Protein AF-A0AAD6YXK1-F1 (afdb_monomer)

Structure (mmCIF, N/CA/C/O backbone):
data_AF-A0AAD6YXK1-F1
#
_entry.id   AF-A0AAD6YXK1-F1
#
loop_
_atom_site.group_PDB
_atom_site.id
_atom_site.type_symbol
_atom_site.label_atom_id
_atom_site.label_alt_id
_atom_site.label_comp_id
_atom_site.label_asym_id
_atom_site.label_entity_id
_atom_site.label_seq_id
_atom_site.pdbx_PDB_ins_code
_atom_site.Cartn_x
_atom_site.Cartn_y
_atom_site.Cartn_z
_atom_site.occupancy
_atom_site.B_iso_or_equiv
_atom_site.auth_seq_id
_atom_site.auth_comp_id
_atom_site.auth_asym_id
_atom_site.auth_atom_id
_atom_site.pdbx_PDB_model_num
ATOM 1 N N . GLU A 1 1 ? 14.550 11.229 -17.290 1.00 54.53 1 GLU A N 1
ATOM 2 C CA . GLU A 1 1 ? 14.231 10.182 -16.302 1.00 54.53 1 GLU A CA 1
ATOM 3 C C . GLU A 1 1 ? 14.358 10.729 -14.892 1.00 54.53 1 GLU A C 1
ATOM 5 O O . GLU A 1 1 ? 15.396 11.296 -14.564 1.00 54.53 1 GLU A O 1
ATOM 10 N N . SER A 1 2 ? 13.291 10.641 -14.096 1.00 66.12 2 SER A N 1
ATOM 11 C CA . SER A 1 2 ? 13.375 10.930 -12.662 1.00 66.12 2 SER A CA 1
ATOM 12 C C . SER A 1 2 ? 14.183 9.820 -11.985 1.00 66.12 2 SER A C 1
ATOM 14 O O . SER A 1 2 ? 13.858 8.646 -12.136 1.00 66.12 2 SER A O 1
ATOM 16 N N . GLU A 1 3 ? 15.223 10.174 -11.231 1.00 79.69 3 GLU A N 1
ATOM 17 C CA . GLU A 1 3 ? 16.009 9.217 -10.431 1.00 79.69 3 GLU A CA 1
ATOM 18 C C . GLU A 1 3 ? 15.249 8.719 -9.189 1.00 79.69 3 GLU A C 1
ATOM 20 O O . GLU A 1 3 ? 15.750 7.876 -8.449 1.00 79.69 3 GLU A O 1
ATOM 25 N N . GLU A 1 4 ? 14.048 9.240 -8.947 1.00 88.25 4 GLU A N 1
ATOM 26 C CA . GLU A 1 4 ? 13.240 8.946 -7.767 1.00 88.25 4 GLU A CA 1
ATOM 27 C C . GLU A 1 4 ? 12.383 7.690 -7.926 1.00 88.25 4 GLU A C 1
ATOM 29 O O . GLU A 1 4 ? 12.049 7.054 -6.930 1.00 88.25 4 GLU A O 1
ATOM 34 N N . TYR A 1 5 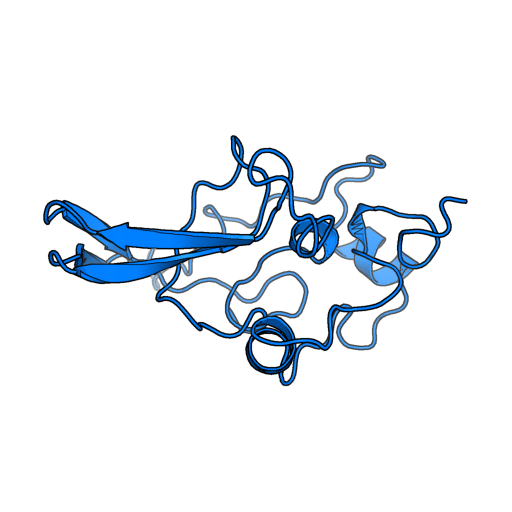? 12.058 7.296 -9.161 1.00 93.12 5 TYR A N 1
ATOM 35 C CA . TYR A 1 5 ? 11.113 6.214 -9.445 1.00 93.12 5 TYR A CA 1
ATOM 36 C C . TYR A 1 5 ? 11.770 5.050 -10.177 1.00 93.12 5 TYR A C 1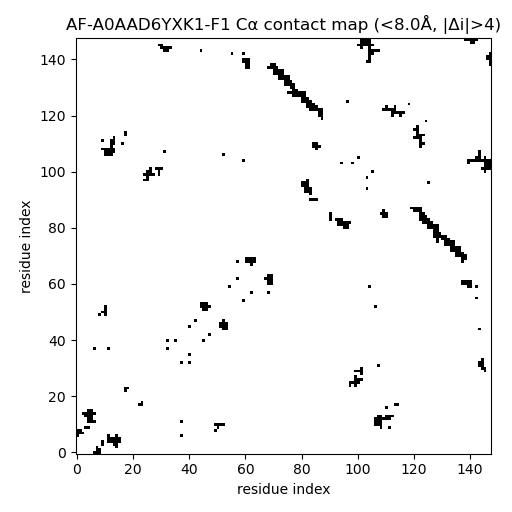
ATOM 38 O O . TYR A 1 5 ? 12.743 5.211 -10.921 1.00 93.12 5 TYR A O 1
ATOM 46 N N . LEU A 1 6 ? 11.220 3.850 -9.990 1.00 93.94 6 LEU A N 1
ATOM 47 C CA . LEU A 1 6 ? 11.690 2.677 -10.719 1.00 93.94 6 LEU A CA 1
ATOM 48 C C . LEU A 1 6 ? 11.514 2.900 -12.224 1.00 93.94 6 LEU A C 1
ATOM 50 O O . LEU A 1 6 ? 10.421 3.186 -12.698 1.00 93.94 6 LEU A O 1
ATOM 54 N N . CYS A 1 7 ? 12.612 2.773 -12.972 1.00 92.88 7 CYS A N 1
ATOM 55 C CA . CYS A 1 7 ? 12.651 3.029 -14.415 1.00 92.88 7 CYS A CA 1
ATOM 56 C C . CYS A 1 7 ? 12.161 4.431 -14.830 1.00 92.88 7 CYS A C 1
ATOM 58 O O . CYS A 1 7 ? 11.742 4.598 -15.970 1.00 92.88 7 CYS A O 1
ATOM 60 N N . GLY A 1 8 ? 12.215 5.422 -13.931 1.00 91.56 8 GLY A N 1
ATOM 61 C CA . GLY A 1 8 ? 11.810 6.798 -14.226 1.00 91.56 8 GLY A CA 1
ATOM 62 C C . GLY A 1 8 ? 10.299 7.042 -14.283 1.00 91.56 8 GLY A C 1
ATOM 63 O O . GLY A 1 8 ? 9.900 8.176 -14.545 1.00 91.56 8 GLY A O 1
ATOM 64 N N . ASP A 1 9 ? 9.468 6.031 -14.003 1.00 91.56 9 ASP A N 1
ATOM 65 C CA . ASP A 1 9 ? 8.004 6.100 -14.089 1.00 91.56 9 ASP A CA 1
ATOM 66 C C . ASP A 1 9 ? 7.373 6.004 -12.691 1.00 91.56 9 ASP A C 1
ATOM 68 O O . ASP A 1 9 ? 7.491 4.986 -12.006 1.00 91.56 9 ASP A O 1
ATOM 72 N N . SER A 1 10 ? 6.682 7.063 -12.260 1.00 91.06 10 SER A N 1
ATOM 73 C CA . SER A 1 10 ? 6.106 7.169 -10.912 1.00 91.06 10 SER A CA 1
ATOM 74 C C . SER A 1 10 ? 5.030 6.126 -10.617 1.00 91.06 10 SER A C 1
ATOM 76 O O . SER A 1 10 ? 4.799 5.795 -9.452 1.00 91.06 10 SER A O 1
ATOM 78 N N . ARG A 1 11 ? 4.409 5.543 -11.647 1.00 91.56 11 ARG A N 1
ATOM 79 C CA . ARG A 1 11 ? 3.449 4.444 -11.489 1.00 91.56 11 ARG A CA 1
ATOM 80 C C . ARG A 1 11 ? 4.111 3.207 -10.887 1.00 91.56 11 ARG A C 1
ATOM 82 O O . ARG A 1 11 ? 3.491 2.462 -10.133 1.00 91.56 11 ARG A O 1
ATOM 89 N N . LEU A 1 12 ? 5.395 3.003 -11.172 1.00 93.75 12 LEU A N 1
ATOM 90 C CA . LEU A 1 12 ? 6.172 1.861 -10.697 1.00 93.75 12 LEU A CA 1
ATOM 91 C C . LEU A 1 12 ? 6.704 2.033 -9.267 1.00 93.75 12 LEU A C 1
ATOM 93 O O . LEU A 1 12 ? 7.404 1.146 -8.768 1.00 93.75 12 LEU A O 1
ATOM 97 N N . GLY A 1 13 ? 6.354 3.123 -8.584 1.00 93.19 13 GLY A N 1
ATOM 98 C CA . GLY A 1 13 ? 6.761 3.371 -7.207 1.00 93.19 13 GLY A CA 1
ATOM 99 C C . GLY A 1 13 ? 8.188 3.926 -7.079 1.00 93.19 13 GLY A C 1
ATOM 100 O O . GLY A 1 13 ? 8.902 4.072 -8.080 1.00 93.19 13 GLY A O 1
ATOM 101 N N . PRO A 1 14 ? 8.656 4.171 -5.843 1.00 94.00 14 PRO A N 1
ATOM 102 C CA . PRO A 1 14 ? 9.970 4.752 -5.587 1.00 94.00 14 PRO A CA 1
ATOM 103 C C . PRO A 1 14 ? 11.085 3.815 -6.054 1.00 94.00 14 PRO A C 1
ATOM 105 O O . PRO A 1 14 ? 10.953 2.590 -5.995 1.00 94.00 14 PRO A O 1
ATOM 108 N N . LYS A 1 15 ? 12.205 4.364 -6.521 1.00 93.69 15 LYS A N 1
ATOM 109 C CA . LYS A 1 15 ? 13.356 3.609 -7.034 1.00 93.69 15 LYS A CA 1
ATOM 110 C C . LYS A 1 15 ? 13.834 2.583 -6.010 1.00 93.69 15 LYS A C 1
ATOM 112 O O . LYS A 1 15 ? 13.946 1.404 -6.335 1.00 93.69 15 LYS A O 1
ATOM 117 N N . GLU A 1 16 ? 13.985 3.018 -4.766 1.00 92.50 16 GLU A N 1
ATOM 118 C CA . GLU A 1 16 ? 14.289 2.166 -3.619 1.00 92.50 16 GLU A CA 1
ATOM 119 C C . GLU A 1 16 ? 13.043 2.001 -2.746 1.00 92.50 16 GLU A C 1
ATOM 121 O O . GLU A 1 16 ? 12.337 2.970 -2.468 1.00 92.50 16 GLU A O 1
ATOM 126 N N . LEU A 1 17 ? 12.759 0.773 -2.302 1.00 92.88 17 LEU A N 1
ATOM 127 C CA . LEU A 1 17 ? 11.688 0.556 -1.327 1.00 92.88 17 LEU A CA 1
ATOM 128 C C . LEU A 1 17 ? 12.139 1.014 0.066 1.00 92.88 17 LEU A C 1
ATOM 130 O O . LEU A 1 17 ? 13.291 0.778 0.437 1.00 92.88 17 LEU A O 1
ATOM 134 N N . PRO A 1 18 ? 11.245 1.603 0.876 1.00 91.12 18 PRO A N 1
ATOM 135 C CA . PRO A 1 18 ? 11.575 1.967 2.246 1.00 91.12 18 PRO A CA 1
ATOM 136 C C . PRO A 1 18 ? 11.851 0.718 3.097 1.00 91.12 18 PRO A C 1
ATOM 138 O O . PRO A 1 18 ? 11.030 -0.192 3.192 1.00 91.12 18 PRO A O 1
ATOM 141 N N . THR A 1 19 ? 13.021 0.686 3.737 1.00 91.88 19 THR A N 1
ATOM 142 C CA . THR A 1 19 ? 13.503 -0.450 4.547 1.00 91.88 19 THR A CA 1
ATOM 143 C C . THR A 1 19 ? 13.554 -0.157 6.044 1.00 91.88 19 THR A C 1
ATOM 145 O O . THR A 1 19 ? 13.884 -1.040 6.834 1.00 91.88 19 THR A O 1
ATOM 148 N N . SER A 1 20 ? 13.227 1.066 6.464 1.00 90.44 20 SER A N 1
ATOM 149 C CA . SER A 1 20 ? 13.086 1.426 7.874 1.00 90.44 20 SER A CA 1
ATOM 150 C C . SER A 1 20 ? 11.716 0.998 8.422 1.00 90.44 20 SER A C 1
ATOM 152 O O . SER A 1 20 ? 10.755 0.847 7.662 1.00 90.44 20 SER A O 1
ATOM 154 N N . PRO A 1 21 ? 11.573 0.784 9.741 1.00 89.12 21 PRO A N 1
ATOM 155 C CA . PRO A 1 21 ? 10.260 0.622 10.357 1.00 89.12 21 PRO A CA 1
ATOM 156 C C . PRO A 1 21 ? 9.355 1.849 10.108 1.00 89.12 21 PRO A C 1
ATOM 158 O O . PRO A 1 21 ? 9.855 2.971 10.157 1.00 89.12 21 PRO A O 1
ATOM 161 N N . PRO A 1 22 ? 8.037 1.666 9.888 1.00 91.94 22 PRO A N 1
ATOM 162 C CA . PRO A 1 22 ? 7.310 0.391 9.875 1.00 91.94 22 PRO A CA 1
ATOM 163 C C . PRO A 1 22 ? 7.371 -0.354 8.528 1.00 91.94 22 PRO A C 1
ATOM 165 O O . PRO A 1 22 ? 6.932 -1.502 8.443 1.00 91.94 22 PRO A O 1
ATOM 168 N N . PHE A 1 23 ? 7.917 0.266 7.481 1.00 93.94 23 PHE A N 1
ATOM 169 C CA . PHE A 1 23 ? 7.880 -0.246 6.111 1.00 93.94 23 PHE A CA 1
ATOM 170 C C . PHE A 1 23 ? 8.630 -1.560 5.913 1.00 93.94 23 PHE A C 1
ATOM 172 O O . PHE A 1 23 ? 8.154 -2.408 5.166 1.00 93.94 23 PHE A O 1
ATOM 179 N N . ALA A 1 24 ? 9.717 -1.787 6.654 1.00 92.06 24 ALA A N 1
ATOM 180 C CA . ALA A 1 24 ? 10.417 -3.075 6.676 1.00 92.06 24 ALA A CA 1
ATOM 181 C C . ALA A 1 24 ? 9.464 -4.263 6.912 1.00 92.06 24 ALA A C 1
ATOM 183 O O . ALA A 1 24 ? 9.590 -5.316 6.290 1.00 92.06 24 ALA A O 1
ATOM 184 N N . THR A 1 25 ? 8.493 -4.075 7.809 1.00 94.31 25 THR A N 1
ATOM 185 C CA . THR A 1 25 ? 7.489 -5.085 8.149 1.00 94.31 25 THR A CA 1
ATOM 186 C C . THR A 1 25 ? 6.332 -5.063 7.156 1.00 94.31 25 THR A C 1
ATOM 188 O O . THR A 1 25 ? 5.912 -6.117 6.686 1.00 94.31 25 THR A O 1
ATOM 191 N N . LEU A 1 26 ? 5.829 -3.874 6.806 1.00 95.25 26 LEU A N 1
ATOM 192 C CA . LEU A 1 26 ? 4.689 -3.723 5.891 1.00 95.25 26 LEU A CA 1
ATOM 193 C C . LEU A 1 26 ? 4.989 -4.248 4.482 1.00 95.25 26 LEU A C 1
ATOM 195 O O . LEU A 1 26 ? 4.087 -4.747 3.815 1.00 95.25 26 LEU A O 1
ATOM 199 N N . LEU A 1 27 ? 6.241 -4.156 4.035 1.00 95.19 27 LEU A N 1
ATOM 200 C CA . LEU A 1 27 ? 6.704 -4.619 2.726 1.00 95.19 27 LEU A CA 1
ATOM 201 C C . LEU A 1 27 ? 7.315 -6.025 2.770 1.00 95.19 27 LEU A C 1
ATOM 203 O O . LEU A 1 27 ? 7.884 -6.481 1.779 1.00 95.19 27 LEU A O 1
ATOM 207 N N . SER A 1 28 ? 7.200 -6.734 3.895 1.00 91.06 28 SER A N 1
ATOM 208 C CA . SER A 1 28 ? 7.695 -8.105 3.996 1.00 91.06 28 SER A CA 1
ATOM 209 C C . SER A 1 28 ? 6.984 -9.005 2.980 1.00 91.06 28 SER A C 1
ATOM 211 O O . SER A 1 28 ? 5.756 -9.090 2.961 1.00 91.06 28 SER A O 1
ATOM 213 N N . GLY A 1 29 ? 7.762 -9.645 2.103 1.00 87.19 29 GLY A N 1
ATOM 214 C CA . GLY A 1 29 ? 7.240 -10.491 1.024 1.00 87.19 29 GLY A CA 1
ATOM 215 C C . GLY A 1 29 ? 6.563 -9.733 -0.125 1.00 87.19 29 GLY A C 1
ATOM 216 O O . GLY A 1 29 ? 5.932 -10.366 -0.966 1.00 87.19 29 GLY A O 1
ATOM 217 N N . TYR A 1 30 ? 6.665 -8.399 -0.184 1.00 93.75 30 TYR A N 1
ATOM 218 C CA . TYR A 1 30 ? 6.101 -7.623 -1.287 1.00 93.75 30 TYR A CA 1
ATOM 219 C C . TYR A 1 30 ? 6.944 -7.755 -2.562 1.00 93.75 30 TYR A C 1
ATOM 221 O O . TYR A 1 30 ? 8.067 -7.258 -2.652 1.00 93.75 30 TYR A O 1
ATOM 229 N N . GLU A 1 31 ? 6.363 -8.382 -3.582 1.00 93.00 31 GLU A N 1
ATOM 230 C CA . GLU A 1 31 ? 6.944 -8.494 -4.918 1.00 93.00 31 GLU A CA 1
ATOM 231 C C . GLU A 1 31 ? 6.345 -7.445 -5.859 1.00 93.00 31 GLU A C 1
ATOM 233 O O . GLU A 1 31 ? 5.384 -7.709 -6.576 1.00 93.00 31 GLU A O 1
ATOM 238 N N . ARG A 1 32 ? 6.948 -6.253 -5.884 1.00 93.25 32 ARG A N 1
ATOM 239 C CA . ARG A 1 32 ? 6.447 -5.066 -6.601 1.00 93.25 32 ARG A CA 1
ATOM 240 C C . ARG A 1 32 ? 5.864 -5.318 -7.997 1.00 93.25 32 ARG A C 1
ATOM 242 O O . ARG A 1 32 ? 4.814 -4.779 -8.319 1.00 93.25 32 ARG A O 1
ATOM 249 N N . LEU A 1 33 ? 6.571 -6.080 -8.833 1.00 94.12 33 LEU A N 1
ATOM 250 C CA . LEU A 1 33 ? 6.160 -6.377 -10.214 1.00 94.12 33 LEU A CA 1
ATOM 251 C C . LEU A 1 33 ? 5.840 -7.859 -10.435 1.00 94.12 33 LEU A C 1
ATOM 253 O O . LEU A 1 33 ? 5.570 -8.265 -11.563 1.00 94.12 33 LEU A O 1
ATOM 257 N N . GLY A 1 34 ? 5.930 -8.684 -9.390 1.00 89.94 34 GLY A N 1
ATOM 258 C CA . GLY A 1 34 ? 5.678 -10.119 -9.495 1.00 89.94 34 GLY A CA 1
ATOM 259 C C . GLY A 1 34 ? 6.496 -10.875 -10.523 1.00 89.94 34 GLY A C 1
ATOM 260 O O . GLY A 1 34 ? 5.973 -11.737 -11.225 1.00 89.94 34 GLY A O 1
ATOM 261 N N . GLY A 1 35 ? 7.760 -10.487 -10.683 1.00 90.00 35 GLY A N 1
ATOM 262 C CA . GLY A 1 35 ? 8.655 -11.065 -11.682 1.00 90.00 35 GLY A CA 1
ATOM 263 C C . GLY A 1 35 ? 8.427 -10.586 -13.121 1.00 90.00 35 GLY A C 1
ATOM 264 O O . GLY A 1 35 ? 9.177 -11.004 -13.997 1.00 90.00 35 GLY A O 1
ATOM 265 N N . MET A 1 36 ? 7.451 -9.709 -13.384 1.00 93.75 36 MET A N 1
ATOM 266 C CA . MET A 1 36 ? 7.263 -9.096 -14.707 1.00 93.75 36 MET A CA 1
ATOM 267 C C . MET A 1 36 ? 8.303 -8.007 -14.969 1.00 93.75 36 MET A C 1
ATOM 269 O O . MET A 1 36 ? 8.761 -7.323 -14.046 1.00 93.75 36 MET A O 1
ATOM 273 N N . CYS A 1 37 ? 8.625 -7.776 -16.243 1.00 94.06 37 CYS A N 1
ATOM 274 C CA . CYS A 1 37 ? 9.350 -6.568 -16.618 1.00 94.06 37 CYS A CA 1
ATOM 275 C C . CYS A 1 37 ? 8.462 -5.318 -16.420 1.00 94.06 37 CYS A C 1
ATOM 277 O O . CYS A 1 37 ? 7.244 -5.392 -16.603 1.00 94.06 37 CYS A O 1
ATOM 279 N N . PRO A 1 38 ? 9.043 -4.139 -16.123 1.00 94.19 38 PRO A N 1
ATOM 280 C CA . PRO A 1 38 ? 8.300 -2.885 -15.954 1.00 94.19 38 PRO A CA 1
ATOM 281 C C . PRO A 1 38 ? 7.302 -2.574 -17.079 1.00 94.19 38 PRO A C 1
ATOM 283 O O . PRO A 1 38 ? 6.149 -2.234 -16.826 1.00 94.19 38 PRO A O 1
ATOM 286 N N . SER A 1 39 ? 7.718 -2.754 -18.334 1.00 92.25 39 SER A N 1
ATOM 287 C CA . SER A 1 39 ? 6.868 -2.519 -19.505 1.00 92.25 39 SER A CA 1
ATOM 288 C C . SER A 1 39 ? 5.703 -3.507 -19.608 1.00 92.25 39 SER A C 1
ATOM 290 O O . SER A 1 39 ? 4.616 -3.125 -20.031 1.00 92.25 39 SER A O 1
ATOM 292 N N . GLU A 1 40 ? 5.895 -4.764 -19.202 1.00 93.25 40 GLU A N 1
ATOM 293 C CA . GLU A 1 40 ? 4.833 -5.775 -19.170 1.00 93.25 40 GLU A CA 1
ATOM 294 C C . GLU A 1 40 ? 3.819 -5.472 -18.070 1.00 93.25 40 GLU A C 1
ATOM 296 O O . GLU A 1 40 ? 2.614 -5.572 -18.302 1.00 93.25 40 GLU A O 1
ATOM 301 N N . PHE A 1 41 ? 4.300 -5.043 -16.901 1.00 93.69 41 PHE A N 1
ATOM 302 C CA . PHE A 1 41 ? 3.450 -4.615 -15.796 1.00 93.69 41 PHE A CA 1
ATOM 303 C C . PHE A 1 41 ? 2.564 -3.433 -16.208 1.00 93.69 41 PHE A C 1
ATOM 305 O O . PHE A 1 41 ? 1.346 -3.492 -16.051 1.00 93.69 41 PHE A O 1
ATOM 312 N N . LEU A 1 42 ? 3.153 -2.391 -16.806 1.00 91.94 42 LEU A N 1
ATOM 313 C CA . LEU A 1 42 ? 2.415 -1.217 -17.281 1.00 91.94 42 LEU A CA 1
ATOM 314 C C . LEU A 1 42 ? 1.488 -1.542 -18.451 1.00 91.94 42 LEU A C 1
ATOM 316 O O . LEU A 1 42 ? 0.399 -0.995 -18.531 1.00 91.94 42 LEU A O 1
ATOM 320 N N . LYS A 1 43 ? 1.859 -2.469 -19.336 1.00 90.88 43 LYS A N 1
ATOM 321 C CA . LYS A 1 43 ? 0.950 -2.939 -20.389 1.00 90.88 43 LYS A CA 1
ATOM 322 C C . LYS A 1 43 ? -0.258 -3.683 -19.814 1.00 90.88 43 LYS A C 1
ATOM 324 O O . LYS A 1 43 ? -1.332 -3.651 -20.408 1.00 90.88 43 LYS A O 1
ATOM 329 N N . LYS A 1 44 ? -0.070 -4.406 -18.708 1.00 89.50 44 LYS A N 1
ATOM 330 C CA . LYS A 1 44 ? -1.127 -5.194 -18.068 1.00 89.50 44 LYS A CA 1
ATOM 331 C C . LYS A 1 44 ? -2.070 -4.335 -17.230 1.00 89.50 44 LYS A C 1
ATOM 333 O O . LYS A 1 44 ? -3.266 -4.608 -17.225 1.00 89.50 44 LYS A O 1
ATOM 338 N N . TRP A 1 45 ? -1.526 -3.360 -16.507 1.00 89.38 45 TRP A N 1
ATOM 339 C CA . TRP A 1 45 ? -2.267 -2.616 -15.491 1.00 89.38 45 TRP A CA 1
ATOM 340 C C . TRP A 1 45 ? -2.348 -1.108 -15.737 1.00 89.38 45 TRP A C 1
ATOM 342 O O . TRP A 1 45 ? -3.173 -0.445 -15.122 1.00 89.38 45 TRP A O 1
ATOM 352 N N . GLY A 1 46 ? -1.505 -0.534 -16.588 1.00 87.25 46 GLY A N 1
ATOM 353 C CA . GLY A 1 46 ? -1.630 0.864 -16.998 1.00 87.25 46 GLY A CA 1
ATOM 354 C C . GLY A 1 46 ? -2.838 1.052 -17.913 1.00 87.25 46 GLY A C 1
ATOM 355 O O . GLY A 1 46 ? -3.202 0.151 -18.667 1.00 87.25 46 GLY A O 1
ATOM 356 N N . ASP A 1 47 ? -3.449 2.228 -17.868 1.00 82.81 47 ASP A N 1
ATOM 357 C CA . ASP A 1 47 ? -4.575 2.601 -18.738 1.00 82.81 47 ASP A CA 1
ATOM 358 C C . ASP A 1 47 ? -4.136 3.176 -20.099 1.00 82.81 47 ASP A C 1
ATOM 360 O O . ASP A 1 47 ? -4.968 3.498 -20.945 1.00 82.81 47 ASP A O 1
ATOM 364 N N . GLY A 1 48 ? -2.824 3.250 -20.337 1.00 73.06 48 GLY A N 1
ATOM 365 C CA . GLY A 1 48 ? -2.225 3.824 -21.541 1.00 73.06 48 GLY A CA 1
ATOM 366 C C . GLY A 1 48 ? -1.802 5.285 -21.379 1.00 73.06 48 GLY A C 1
ATOM 367 O O . GLY A 1 48 ? -1.000 5.752 -22.188 1.00 73.06 48 GLY A O 1
ATOM 368 N N . ASP A 1 49 ? -2.243 5.962 -20.316 1.00 72.62 49 ASP A N 1
ATOM 369 C CA . ASP A 1 49 ? -1.748 7.279 -19.931 1.00 72.62 49 ASP A CA 1
ATOM 370 C C . ASP A 1 49 ? -0.488 7.152 -19.065 1.00 72.62 49 ASP A C 1
ATOM 372 O O . ASP A 1 49 ? -0.168 6.094 -18.522 1.00 72.62 49 ASP A O 1
ATOM 376 N N . PHE A 1 50 ? 0.293 8.227 -18.952 1.00 67.94 50 PHE A N 1
ATOM 377 C CA . PHE A 1 50 ? 1.574 8.211 -18.229 1.00 67.94 50 PHE A CA 1
ATOM 378 C C . PHE A 1 50 ? 1.437 8.252 -16.699 1.00 67.94 50 PHE A C 1
ATOM 380 O O . PHE A 1 50 ? 2.442 8.128 -16.006 1.00 67.94 50 PHE A O 1
ATOM 387 N N . TYR A 1 51 ? 0.225 8.412 -16.163 1.00 71.06 51 TYR A N 1
ATOM 388 C CA . TYR A 1 51 ? 0.027 8.758 -14.749 1.00 71.06 51 TYR A CA 1
ATOM 389 C C . TYR A 1 51 ? -0.899 7.815 -13.985 1.00 71.06 51 TYR A C 1
ATOM 391 O O . TYR A 1 51 ? -0.914 7.849 -12.757 1.00 71.06 51 TYR A O 1
ATOM 399 N N . THR A 1 52 ? -1.656 6.976 -14.684 1.00 78.50 52 THR A N 1
ATOM 400 C CA . THR A 1 52 ? -2.793 6.262 -14.107 1.00 78.50 52 THR A CA 1
ATOM 401 C C . THR A 1 52 ? -2.751 4.767 -14.423 1.00 78.50 52 THR A C 1
ATOM 403 O O . THR A 1 52 ? -1.964 4.274 -15.243 1.00 78.50 52 THR A O 1
ATOM 406 N N . PHE A 1 53 ? -3.541 4.022 -13.656 1.00 85.56 53 PHE A N 1
ATOM 407 C CA . PHE A 1 53 ? -3.739 2.586 -13.787 1.00 85.56 53 PHE A CA 1
ATOM 408 C C . PHE A 1 53 ? -5.199 2.320 -14.139 1.00 85.56 53 PHE A C 1
ATOM 410 O O . PHE A 1 53 ? -6.067 3.133 -13.830 1.00 85.56 53 PHE A O 1
ATOM 417 N N . ILE A 1 54 ? -5.476 1.167 -14.747 1.00 84.88 54 ILE A N 1
ATOM 418 C CA . ILE A 1 54 ? -6.855 0.715 -14.912 1.00 84.88 54 ILE A CA 1
ATOM 419 C C . ILE A 1 54 ? -7.491 0.489 -13.538 1.00 84.88 54 ILE A C 1
ATOM 421 O O . ILE A 1 54 ? -6.884 -0.123 -12.652 1.00 84.88 54 ILE A O 1
ATOM 425 N N . ASP A 1 55 ? -8.731 0.941 -13.381 1.00 78.56 55 ASP A N 1
ATOM 426 C CA . ASP A 1 55 ? -9.496 0.658 -12.174 1.00 78.56 5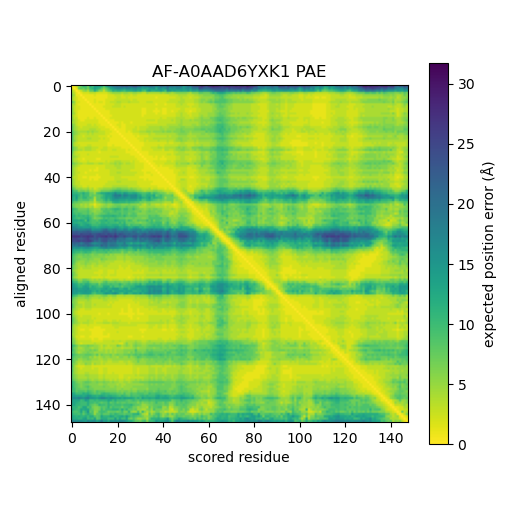5 ASP A CA 1
ATOM 427 C C . ASP A 1 55 ? -9.829 -0.840 -12.102 1.00 78.56 55 ASP A C 1
ATOM 429 O O . ASP A 1 55 ? -10.269 -1.439 -13.097 1.00 78.56 55 ASP A O 1
ATOM 433 N N . PRO A 1 56 ? -9.641 -1.486 -10.939 1.00 76.25 56 PRO A N 1
ATOM 434 C CA . PRO A 1 56 ? -10.060 -2.862 -10.775 1.00 76.25 56 PRO A CA 1
ATOM 435 C C . PRO A 1 56 ? -11.592 -2.968 -10.876 1.00 76.25 56 PRO A C 1
ATOM 437 O O . PRO A 1 56 ? -12.316 -2.111 -10.358 1.00 76.25 56 PRO A O 1
ATOM 440 N N . PRO A 1 57 ? -12.130 -4.043 -11.480 1.00 76.25 57 PRO A N 1
ATOM 441 C CA . PRO A 1 57 ? -13.569 -4.277 -11.499 1.00 76.25 57 PRO A CA 1
ATOM 442 C C . PRO A 1 57 ? -14.165 -4.262 -10.085 1.00 76.25 57 PRO A C 1
ATOM 444 O O . PRO A 1 57 ? -13.556 -4.782 -9.150 1.00 76.25 57 PRO A O 1
ATOM 447 N N . ALA A 1 58 ? -15.379 -3.715 -9.949 1.00 74.06 58 ALA A N 1
ATOM 448 C CA . ALA A 1 58 ? -16.114 -3.648 -8.681 1.00 74.06 58 ALA A CA 1
ATOM 449 C C . ALA A 1 58 ? -15.301 -3.027 -7.526 1.00 74.06 58 ALA A C 1
ATOM 451 O O . ALA A 1 58 ? -15.337 -3.530 -6.400 1.00 74.06 58 ALA A O 1
ATOM 452 N N . ASP A 1 59 ? -14.558 -1.958 -7.826 1.00 73.06 59 ASP A N 1
ATOM 453 C CA . ASP A 1 59 ? -13.729 -1.206 -6.877 1.00 73.06 59 ASP A CA 1
ATOM 454 C C . ASP A 1 59 ? -12.649 -2.062 -6.188 1.00 73.06 59 ASP A C 1
ATOM 456 O O . ASP A 1 59 ? -12.231 -1.790 -5.064 1.00 73.06 59 ASP A O 1
ATOM 460 N N . GLY A 1 60 ? -12.204 -3.142 -6.841 1.00 73.62 60 GLY A N 1
ATOM 461 C CA . GLY A 1 60 ? -11.180 -4.032 -6.288 1.00 73.62 60 GLY A CA 1
ATOM 462 C C . GLY A 1 60 ? -11.702 -5.016 -5.251 1.00 73.62 60 GLY A C 1
ATOM 463 O O . GLY A 1 60 ? -10.903 -5.655 -4.567 1.00 73.62 60 GLY A O 1
ATOM 464 N N . PHE A 1 61 ? -13.019 -5.195 -5.152 1.00 76.25 61 PHE A N 1
ATOM 465 C CA . PHE A 1 61 ? -13.635 -6.128 -4.216 1.00 76.25 61 PHE A CA 1
ATOM 466 C C . PHE A 1 61 ? -14.032 -7.456 -4.854 1.00 76.25 61 PHE A C 1
ATOM 468 O O . PHE A 1 61 ? -14.497 -7.521 -5.993 1.00 76.25 61 PHE A O 1
ATOM 47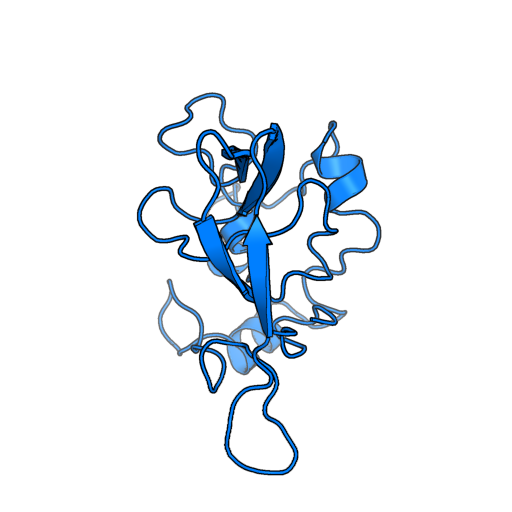5 N N . GLN A 1 62 ? -13.899 -8.540 -4.086 1.00 72.00 62 GLN A N 1
ATOM 476 C CA . GLN A 1 62 ? -14.344 -9.863 -4.513 1.00 72.00 62 GLN A CA 1
ATOM 477 C C . GLN A 1 62 ? -15.870 -9.903 -4.649 1.00 72.00 62 GLN A C 1
ATOM 479 O O . GLN A 1 62 ? -16.625 -9.500 -3.758 1.00 72.00 62 GLN A O 1
ATOM 484 N N . LEU A 1 63 ? -16.333 -10.431 -5.780 1.00 69.31 63 LEU A N 1
ATOM 485 C CA . LEU A 1 63 ? -17.744 -10.700 -6.030 1.00 69.31 63 LEU A CA 1
ATOM 486 C C . LEU A 1 63 ? -18.116 -12.089 -5.498 1.00 69.31 63 LEU A C 1
ATOM 488 O O . LEU A 1 63 ? -17.331 -13.031 -5.584 1.00 69.31 63 LEU A O 1
ATOM 492 N N . SER A 1 64 ? -19.331 -12.231 -4.967 1.00 62.47 64 SER A N 1
ATOM 493 C CA . SER A 1 64 ? -19.890 -13.546 -4.633 1.00 62.47 64 SER A CA 1
ATOM 494 C C . SER A 1 64 ? -20.237 -14.347 -5.903 1.00 62.47 64 SER A C 1
ATOM 496 O O . SER A 1 64 ? -20.112 -13.863 -7.026 1.00 62.47 64 SER A O 1
ATOM 498 N N . THR A 1 65 ? -20.751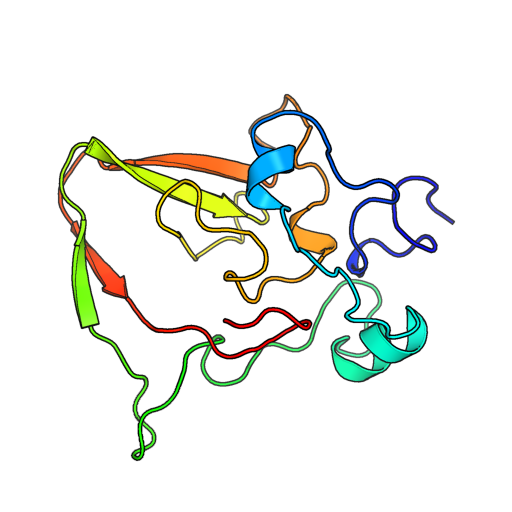 -15.574 -5.751 1.00 63.72 65 THR A N 1
ATOM 499 C CA . THR A 1 65 ? -21.271 -16.389 -6.876 1.00 63.72 65 THR A CA 1
ATOM 500 C C . THR A 1 65 ? -22.491 -15.772 -7.576 1.00 63.72 65 THR A C 1
ATOM 502 O O . THR A 1 65 ? -22.916 -16.243 -8.630 1.00 63.72 65 THR A O 1
ATOM 505 N N . ARG A 1 66 ? -23.065 -14.709 -7.005 1.00 59.62 66 ARG A N 1
ATOM 506 C CA . ARG A 1 66 ? -24.021 -13.797 -7.646 1.00 59.62 66 ARG A CA 1
ATOM 507 C C . ARG A 1 66 ? -23.313 -12.448 -7.842 1.00 59.62 66 ARG A C 1
ATOM 509 O O . ARG A 1 66 ? -22.412 -12.162 -7.062 1.00 59.62 66 ARG A O 1
ATOM 516 N N . PRO A 1 67 ? -23.709 -11.581 -8.794 1.00 56.56 67 PRO A N 1
ATOM 517 C CA . PRO A 1 67 ? -23.078 -10.272 -9.030 1.00 56.56 67 PRO A CA 1
ATOM 518 C C . PRO A 1 67 ? -23.386 -9.263 -7.901 1.00 56.56 67 PRO A C 1
ATOM 520 O O . PRO A 1 67 ? -23.953 -8.197 -8.111 1.00 56.56 67 PRO A O 1
ATOM 523 N N . LYS A 1 68 ? -23.065 -9.641 -6.666 1.00 56.88 68 LYS A N 1
ATOM 524 C CA . LYS A 1 68 ? -23.100 -8.855 -5.445 1.00 56.88 68 LYS A CA 1
ATOM 525 C C . LYS A 1 68 ? -21.709 -8.964 -4.818 1.00 56.88 68 LYS A C 1
ATOM 527 O O . LYS A 1 68 ? -21.225 -10.093 -4.677 1.00 56.88 68 LYS A O 1
ATOM 532 N N . PRO A 1 69 ? -21.073 -7.843 -4.458 1.00 57.91 69 PRO A N 1
ATOM 533 C CA . PRO A 1 69 ? -19.836 -7.856 -3.687 1.00 57.91 69 PRO A CA 1
ATOM 534 C C . PRO A 1 69 ? -20.011 -8.650 -2.390 1.00 57.91 69 PRO A C 1
ATOM 536 O O . PRO A 1 69 ? -21.069 -8.562 -1.761 1.00 57.91 69 PRO A O 1
ATOM 539 N N . ILE A 1 70 ? -18.990 -9.413 -1.992 1.00 63.53 70 ILE A N 1
ATOM 540 C CA . ILE A 1 70 ? -18.924 -9.963 -0.634 1.00 63.53 70 ILE A CA 1
ATOM 541 C C . ILE A 1 70 ? -18.665 -8.771 0.278 1.00 63.53 70 ILE A C 1
ATOM 543 O O . ILE A 1 70 ? -17.571 -8.213 0.259 1.00 63.53 70 ILE A O 1
ATOM 547 N N . ALA A 1 71 ? -19.690 -8.352 1.011 1.00 67.31 71 ALA A N 1
ATOM 548 C CA . ALA A 1 71 ? -19.615 -7.247 1.946 1.00 67.31 71 ALA A CA 1
ATOM 549 C C . ALA A 1 71 ? -20.123 -7.701 3.305 1.00 67.31 71 ALA A C 1
ATOM 551 O O . ALA A 1 71 ? -21.173 -8.342 3.378 1.00 67.31 71 ALA A O 1
ATOM 552 N N . ASP A 1 72 ? -19.372 -7.355 4.342 1.00 75.69 72 ASP A N 1
ATOM 553 C CA . ASP A 1 72 ? -19.793 -7.485 5.727 1.00 75.69 72 ASP A CA 1
ATOM 554 C C . ASP A 1 72 ? -19.664 -6.127 6.416 1.00 75.69 72 ASP A C 1
ATOM 556 O O . ASP A 1 72 ? -18.720 -5.373 6.159 1.00 75.69 72 ASP A O 1
ATOM 560 N N . ASP A 1 73 ? -20.622 -5.805 7.270 1.00 83.75 73 ASP A N 1
ATOM 561 C CA . ASP A 1 73 ? -20.609 -4.560 8.026 1.00 83.75 73 ASP A CA 1
ATOM 562 C C . ASP A 1 73 ? -19.864 -4.808 9.335 1.00 83.75 73 ASP A C 1
ATOM 564 O O . ASP A 1 73 ? -20.327 -5.542 10.209 1.00 83.75 73 ASP A O 1
ATOM 568 N N . GLN A 1 74 ? -18.699 -4.181 9.486 1.00 85.81 74 GLN A N 1
ATOM 569 C CA . GLN A 1 74 ? -17.921 -4.262 10.713 1.00 85.81 74 GLN A CA 1
ATOM 570 C C . GLN A 1 74 ? -18.048 -2.960 11.496 1.00 85.81 74 GLN A C 1
ATOM 572 O O . GLN A 1 74 ? -17.813 -1.872 10.971 1.00 85.81 74 GLN A O 1
ATOM 577 N N . VAL A 1 75 ? -18.362 -3.065 12.786 1.00 90.50 75 VAL A N 1
ATOM 578 C CA . VAL A 1 75 ? -18.218 -1.930 13.701 1.00 90.50 75 VAL A CA 1
ATOM 579 C C . VAL A 1 75 ? -16.737 -1.768 14.023 1.00 90.50 75 VAL A C 1
ATOM 581 O O . VAL A 1 75 ? -16.118 -2.647 14.625 1.00 90.50 75 VAL A O 1
ATOM 584 N N . LEU A 1 76 ? -16.167 -0.639 13.614 1.00 92.19 76 LEU A N 1
ATOM 585 C CA . LEU A 1 76 ? -14.842 -0.233 14.053 1.00 92.19 76 LEU A CA 1
ATOM 586 C C . LEU A 1 76 ? -14.984 0.471 15.395 1.00 92.19 76 LEU A C 1
ATOM 588 O O . LEU A 1 76 ? -15.552 1.555 15.476 1.00 92.19 76 LEU A O 1
ATOM 592 N N . GLU A 1 77 ? -14.495 -0.169 16.451 1.00 95.44 77 GLU A N 1
ATOM 593 C CA . GLU A 1 77 ? -14.605 0.332 17.817 1.00 95.44 77 GLU A CA 1
ATOM 594 C C . GLU A 1 77 ? -13.601 1.449 18.103 1.00 95.44 77 GLU A C 1
ATOM 596 O O . GLU A 1 77 ? -12.513 1.521 17.520 1.00 95.44 77 GLU A O 1
ATOM 601 N N . ARG A 1 78 ? -13.935 2.296 19.084 1.00 97.19 78 ARG A N 1
ATOM 602 C CA . ARG A 1 78 ? -13.017 3.322 19.589 1.00 97.19 78 ARG A CA 1
ATOM 603 C C . ARG A 1 78 ? -11.678 2.688 19.970 1.00 97.19 78 ARG A C 1
ATOM 605 O O . ARG A 1 78 ? -11.610 1.720 20.719 1.00 97.19 78 ARG A O 1
ATOM 612 N N . GLY A 1 79 ? -10.597 3.302 19.511 1.00 95.81 79 GLY A N 1
ATOM 613 C CA . GLY A 1 79 ? -9.235 2.889 19.808 1.00 95.81 79 GLY A CA 1
ATOM 614 C C . GLY A 1 79 ? -8.645 1.901 18.808 1.00 95.81 79 GLY A C 1
ATOM 615 O O . GLY A 1 79 ? -7.423 1.737 18.838 1.00 95.81 79 GLY A O 1
ATOM 616 N N . MET A 1 80 ? -9.437 1.303 17.908 1.00 95.19 80 MET A N 1
ATOM 617 C CA . MET A 1 80 ? -8.903 0.438 16.854 1.00 95.19 80 MET A CA 1
ATOM 618 C C . MET A 1 80 ? -7.940 1.226 15.946 1.00 95.19 80 MET A C 1
ATOM 620 O O . MET A 1 80 ? -8.290 2.324 15.497 1.00 95.19 80 MET A O 1
ATOM 624 N N . PRO A 1 81 ? -6.716 0.720 15.705 1.00 95.69 81 PRO A N 1
ATOM 625 C CA . PRO A 1 81 ? -5.779 1.348 14.791 1.00 95.69 81 PRO A CA 1
ATOM 626 C C . PRO A 1 81 ? -6.064 0.904 13.350 1.00 95.69 81 PRO A C 1
ATOM 628 O O . PRO A 1 81 ? -6.192 -0.288 13.063 1.00 95.69 81 PRO A O 1
ATOM 631 N N . VAL A 1 82 ? -6.126 1.869 12.441 1.00 93.69 82 VAL A N 1
ATOM 632 C CA . VAL A 1 82 ? -6.269 1.645 10.997 1.00 93.69 82 VAL A CA 1
ATOM 633 C C . VAL A 1 82 ? -5.215 2.456 10.262 1.00 93.69 82 VAL A C 1
ATOM 635 O O . VAL A 1 82 ? -4.743 3.467 10.775 1.00 93.69 82 VAL A O 1
ATOM 638 N N . ASP A 1 83 ? -4.824 2.031 9.074 1.00 93.44 83 ASP A N 1
ATOM 639 C CA . ASP A 1 83 ? -3.872 2.759 8.243 1.00 93.44 83 ASP A CA 1
ATOM 640 C C . ASP A 1 83 ? -4.326 2.810 6.777 1.00 93.44 83 ASP A C 1
ATOM 642 O O . ASP A 1 83 ? -5.226 2.085 6.340 1.00 93.44 83 ASP A O 1
ATOM 646 N N . ALA A 1 84 ? -3.716 3.717 6.022 1.00 91.69 84 ALA A N 1
ATOM 647 C CA . ALA A 1 84 ? -3.970 3.916 4.605 1.00 91.69 84 ALA A CA 1
ATOM 648 C C . ALA A 1 84 ? -2.660 4.151 3.857 1.00 91.69 84 ALA A C 1
ATOM 650 O O . ALA A 1 84 ? -1.743 4.784 4.382 1.00 91.69 84 ALA A O 1
ATOM 651 N N . PHE A 1 85 ? -2.627 3.670 2.616 1.00 91.56 85 PHE A N 1
ATOM 652 C CA . PHE A 1 85 ? -1.666 4.087 1.601 1.00 91.56 85 PHE A CA 1
ATOM 653 C C . PHE A 1 85 ? -2.385 4.933 0.533 1.00 91.56 85 PHE A C 1
ATOM 655 O O . PHE A 1 85 ? -3.609 4.831 0.387 1.00 91.56 85 PHE A O 1
ATOM 662 N N . GLY A 1 86 ? -1.644 5.778 -0.184 1.00 86.62 86 GLY A N 1
ATOM 663 C CA . GLY A 1 86 ? -2.150 6.647 -1.251 1.00 86.62 86 GLY A CA 1
ATOM 664 C C . GLY A 1 86 ? -2.310 8.122 -0.855 1.00 86.62 86 GLY A C 1
ATOM 665 O O . GLY A 1 86 ? -2.102 8.527 0.292 1.00 86.62 86 GLY A O 1
ATOM 666 N N . GLY A 1 87 ? -2.690 8.962 -1.818 1.00 77.12 87 GLY A N 1
ATOM 667 C CA . GLY A 1 87 ? -2.776 10.416 -1.637 1.00 77.12 87 GLY A CA 1
ATOM 668 C C . GLY A 1 87 ? -3.767 10.846 -0.549 1.00 77.12 87 GLY A C 1
ATOM 669 O O . GLY A 1 87 ? -4.798 10.204 -0.338 1.00 77.12 87 GLY A O 1
ATOM 670 N N . VAL A 1 88 ? -3.463 11.951 0.143 1.00 68.75 88 VAL A N 1
ATOM 671 C CA . VAL A 1 88 ? -4.259 12.476 1.278 1.00 68.75 88 VAL A CA 1
ATOM 672 C C . VAL A 1 88 ? -5.732 12.689 0.919 1.00 68.75 88 VAL A C 1
ATOM 674 O O . VAL A 1 88 ? -6.602 12.462 1.755 1.00 68.75 88 VAL A O 1
ATOM 677 N N . TYR A 1 89 ? -6.012 13.069 -0.328 1.00 66.44 89 TYR A N 1
ATOM 678 C CA . TYR A 1 89 ? -7.361 13.366 -0.816 1.00 66.44 89 TYR A CA 1
ATOM 679 C C . TYR A 1 89 ? -7.951 12.288 -1.738 1.00 66.44 89 TYR A C 1
ATOM 681 O O . TYR A 1 89 ? -9.084 12.435 -2.184 1.00 66.44 89 TYR A O 1
ATOM 689 N N . SER A 1 90 ? -7.195 11.230 -2.050 1.00 65.88 90 SER A N 1
ATOM 690 C CA . SER A 1 90 ? -7.597 10.187 -3.006 1.00 65.88 90 SER A CA 1
ATOM 691 C C . SER A 1 90 ? -7.719 8.792 -2.389 1.00 65.88 90 SER A C 1
ATOM 693 O O . SER A 1 90 ? -8.348 7.919 -2.984 1.00 65.88 90 SER A O 1
ATOM 695 N N . SER A 1 91 ? -7.161 8.565 -1.196 1.00 68.38 91 SER A N 1
ATOM 696 C CA . SER A 1 91 ? -7.267 7.280 -0.504 1.00 68.38 91 SER A CA 1
ATOM 697 C C . SER A 1 91 ? -8.605 7.153 0.230 1.00 68.38 91 SER A C 1
ATOM 699 O O . SER A 1 91 ? -8.804 7.734 1.296 1.00 68.38 91 SER A O 1
ATOM 701 N N . ASN A 1 92 ? -9.520 6.369 -0.343 1.00 70.62 92 ASN A N 1
ATOM 702 C CA . ASN A 1 92 ? -10.836 6.073 0.239 1.00 70.62 92 ASN A CA 1
ATOM 703 C C . ASN A 1 92 ? -10.877 4.733 0.997 1.00 70.62 92 ASN A C 1
ATOM 705 O O . ASN A 1 92 ? -11.945 4.308 1.439 1.00 70.62 92 ASN A O 1
ATOM 709 N N . TYR A 1 93 ? -9.737 4.050 1.138 1.00 84.38 93 TYR A N 1
ATOM 710 C CA . TYR A 1 93 ? -9.670 2.695 1.682 1.00 84.38 93 TYR A CA 1
ATOM 711 C C . TYR A 1 93 ? -8.747 2.623 2.895 1.00 84.38 93 TYR A C 1
ATOM 713 O O . TYR A 1 93 ? -7.583 3.014 2.846 1.00 84.38 93 TYR A O 1
ATOM 721 N N . LEU A 1 94 ? -9.274 2.060 3.980 1.00 89.06 94 LEU A N 1
ATOM 722 C CA . LEU A 1 94 ? -8.540 1.791 5.211 1.00 89.06 94 LEU A CA 1
ATOM 723 C C . LEU A 1 94 ? -8.266 0.295 5.329 1.00 89.06 94 LEU A C 1
ATOM 725 O O . LEU A 1 94 ? -9.036 -0.538 4.852 1.00 89.06 94 LEU A O 1
ATOM 729 N N . SER A 1 95 ? -7.161 -0.055 5.974 1.00 90.81 95 SER A N 1
ATOM 730 C CA . SER A 1 95 ? -6.872 -1.426 6.400 1.00 90.81 95 SER A CA 1
ATOM 731 C C . SER A 1 95 ? -6.629 -1.446 7.910 1.00 90.81 95 SER A C 1
ATOM 733 O O . SER A 1 95 ? -6.288 -0.408 8.487 1.00 90.81 95 SER A O 1
ATOM 735 N N . PRO A 1 96 ? -6.804 -2.595 8.586 1.00 91.75 96 PRO A N 1
ATOM 736 C CA . PRO A 1 96 ? -6.269 -2.767 9.929 1.00 91.75 96 PRO A CA 1
ATOM 737 C C . PRO A 1 96 ? -4.789 -2.370 9.957 1.00 91.75 96 PRO A C 1
ATOM 739 O O . PRO A 1 96 ? -4.023 -2.752 9.070 1.00 91.75 96 PRO A O 1
ATOM 742 N N . ALA A 1 97 ? -4.382 -1.584 10.955 1.00 93.81 97 ALA A N 1
ATOM 743 C CA . ALA A 1 97 ? -3.011 -1.092 10.989 1.00 93.81 97 ALA A CA 1
ATOM 744 C C . ALA A 1 97 ? -2.010 -2.255 11.018 1.00 93.81 97 ALA A C 1
ATOM 746 O O . ALA A 1 97 ? -2.146 -3.181 11.821 1.00 93.81 97 ALA A O 1
ATOM 747 N N . GLY A 1 98 ? -0.997 -2.197 10.154 1.00 93.19 98 GLY A N 1
ATOM 748 C CA . GLY A 1 98 ? -0.004 -3.265 10.038 1.00 93.19 98 GLY A CA 1
ATOM 749 C C . GLY A 1 98 ? -0.329 -4.348 9.007 1.00 93.19 98 GLY A C 1
ATOM 750 O O . GLY A 1 98 ? 0.495 -5.241 8.818 1.00 93.19 98 GLY A O 1
ATOM 751 N N . THR A 1 99 ? -1.472 -4.287 8.309 1.00 92.50 99 THR A N 1
ATOM 752 C CA . THR A 1 99 ? -1.750 -5.196 7.184 1.00 92.50 99 THR A CA 1
ATOM 753 C C . THR A 1 99 ? -0.609 -5.118 6.152 1.00 92.50 99 THR A C 1
ATOM 755 O O . THR A 1 99 ? -0.300 -4.016 5.687 1.00 92.50 99 THR A O 1
ATOM 758 N N . PRO A 1 100 ? 0.024 -6.240 5.760 1.00 94.06 100 PRO A N 1
ATOM 759 C CA . PRO A 1 100 ? 1.071 -6.236 4.740 1.00 94.06 100 PRO A CA 1
ATOM 760 C C . PRO A 1 100 ? 0.613 -5.563 3.444 1.00 94.06 100 PRO A C 1
ATOM 762 O O . PRO A 1 100 ? -0.510 -5.781 2.999 1.00 94.06 100 PRO A O 1
ATOM 765 N N . PHE A 1 101 ? 1.481 -4.780 2.805 1.00 93.06 101 PHE A N 1
ATOM 766 C CA . PHE A 1 101 ? 1.186 -4.079 1.550 1.00 93.06 101 PHE A CA 1
ATOM 767 C C . PHE A 1 101 ? 0.779 -5.048 0.429 1.00 93.06 101 PHE A C 1
ATOM 769 O O . PHE A 1 101 ? -0.123 -4.772 -0.355 1.00 93.06 101 PHE A O 1
ATOM 776 N N . ALA A 1 102 ? 1.364 -6.247 0.414 1.00 91.25 102 ALA A N 1
ATOM 777 C CA . ALA A 1 102 ? 1.014 -7.312 -0.524 1.00 91.25 102 ALA A CA 1
ATOM 778 C C . ALA A 1 102 ? -0.400 -7.899 -0.329 1.00 91.25 102 ALA A C 1
ATOM 780 O O . ALA A 1 102 ? -0.846 -8.665 -1.181 1.00 91.25 102 ALA A O 1
ATOM 781 N N . LEU A 1 103 ? -1.116 -7.545 0.745 1.00 89.31 103 LEU A N 1
ATOM 782 C CA . LEU A 1 103 ? -2.528 -7.887 0.986 1.00 89.31 103 LEU A CA 1
ATOM 783 C C . LEU A 1 103 ? -3.448 -6.682 0.761 1.00 89.31 103 LEU A C 1
ATOM 785 O O . LEU A 1 103 ? -4.537 -6.601 1.322 1.00 89.31 103 LEU A O 1
ATOM 789 N N . ARG A 1 104 ? -2.962 -5.677 0.022 1.00 88.38 104 ARG A N 1
ATOM 790 C CA . ARG A 1 104 ? -3.684 -4.427 -0.167 1.00 88.38 104 ARG A CA 1
ATOM 791 C C . ARG A 1 104 ? -4.123 -4.155 -1.596 1.00 88.38 104 ARG A C 1
ATOM 793 O O . ARG A 1 104 ? -4.836 -3.178 -1.775 1.00 88.38 104 ARG A O 1
ATOM 800 N N . ALA A 1 105 ? -3.771 -4.957 -2.594 1.00 87.62 105 ALA A N 1
ATOM 801 C CA . ALA A 1 105 ? -4.227 -4.767 -3.978 1.00 87.62 105 ALA A CA 1
ATOM 802 C C . ALA A 1 105 ? -4.110 -3.309 -4.492 1.00 87.62 105 ALA A C 1
ATOM 804 O O . ALA A 1 105 ? -4.914 -2.871 -5.310 1.00 87.62 105 ALA A O 1
ATOM 805 N N . VAL A 1 106 ? -3.128 -2.556 -3.982 1.00 88.19 106 VAL A N 1
ATOM 806 C CA . VAL A 1 106 ? -2.850 -1.156 -4.330 1.00 88.19 106 VAL A CA 1
ATOM 807 C C . VAL A 1 106 ? -1.611 -1.082 -5.223 1.00 88.19 106 VAL A C 1
ATOM 809 O O . VAL A 1 106 ? -0.754 -1.971 -5.147 1.00 88.19 106 VAL A O 1
ATOM 812 N N . PRO A 1 107 ? -1.509 -0.066 -6.093 1.00 90.25 107 PRO A N 1
ATOM 813 C CA . PRO A 1 107 ? -0.407 0.030 -7.038 1.00 90.25 107 PRO A CA 1
ATOM 814 C C . PRO A 1 107 ? 0.923 0.387 -6.355 1.00 90.25 107 PRO A C 1
ATOM 816 O O . PRO A 1 107 ? 0.932 0.994 -5.284 1.00 90.25 107 PRO A O 1
ATOM 819 N N . PRO A 1 108 ? 2.073 0.109 -6.999 1.00 93.12 108 PRO A N 1
ATOM 820 C CA . PRO A 1 108 ? 3.383 0.518 -6.490 1.00 93.12 108 PRO A CA 1
ATOM 821 C C . PRO A 1 108 ? 3.517 2.025 -6.226 1.00 93.12 108 PRO A C 1
ATOM 823 O O . PRO A 1 108 ? 4.261 2.413 -5.328 1.00 93.12 108 PRO A O 1
ATOM 826 N N . SER A 1 109 ? 2.796 2.865 -6.973 1.00 91.31 109 SER A N 1
ATOM 827 C CA . SER A 1 109 ? 2.769 4.322 -6.794 1.00 91.31 109 SER A CA 1
ATOM 828 C C . SER A 1 109 ? 2.262 4.772 -5.428 1.00 91.31 109 SER A C 1
ATOM 830 O O . SER A 1 109 ? 2.607 5.862 -4.987 1.00 91.31 109 SER A O 1
ATOM 832 N N . ASP A 1 110 ? 1.493 3.941 -4.725 1.00 91.00 110 ASP A N 1
ATOM 833 C CA . ASP A 1 110 ? 1.024 4.252 -3.373 1.00 91.00 110 ASP A CA 1
ATOM 834 C C . ASP A 1 110 ? 2.158 4.218 -2.332 1.00 91.00 110 ASP A C 1
ATOM 836 O O . ASP A 1 110 ? 1.949 4.595 -1.180 1.00 91.00 110 ASP A O 1
ATOM 840 N N . LEU A 1 111 ? 3.359 3.786 -2.739 1.00 92.75 111 LEU A N 1
ATOM 841 C CA . LEU A 1 111 ? 4.593 3.879 -1.960 1.00 92.75 111 LEU A CA 1
ATOM 842 C C . LEU A 1 111 ? 5.412 5.142 -2.257 1.00 92.75 111 LEU A C 1
ATOM 844 O O . LEU A 1 111 ? 6.428 5.375 -1.601 1.00 92.75 111 LEU A O 1
ATOM 848 N N . ASN A 1 112 ? 5.004 5.956 -3.232 1.00 91.38 112 ASN A N 1
ATOM 849 C CA . ASN A 1 112 ? 5.655 7.242 -3.474 1.00 91.38 112 ASN A CA 1
ATOM 850 C C . ASN A 1 112 ? 5.473 8.129 -2.243 1.00 91.38 112 ASN A C 1
ATOM 852 O O . ASN A 1 112 ? 4.415 8.098 -1.622 1.00 91.38 112 ASN A O 1
ATOM 856 N N . ASP A 1 113 ? 6.497 8.883 -1.857 1.00 89.44 113 ASP A N 1
ATOM 857 C CA . ASP A 1 113 ? 6.448 9.829 -0.733 1.00 89.44 113 ASP A CA 1
ATOM 858 C C . ASP A 1 113 ? 6.158 9.227 0.657 1.00 89.44 113 ASP A C 1
ATOM 860 O O . ASP A 1 113 ? 5.993 9.973 1.622 1.00 89.44 113 ASP A O 1
ATOM 864 N N . THR A 1 114 ? 6.147 7.895 0.835 1.00 86.38 114 THR A N 1
ATOM 865 C CA . THR A 1 114 ? 5.825 7.279 2.145 1.00 86.38 114 THR A CA 1
ATOM 866 C C . THR A 1 114 ? 6.782 7.678 3.265 1.00 86.38 114 THR A C 1
ATOM 868 O O . THR A 1 114 ? 6.425 7.618 4.438 1.00 86.38 114 THR A O 1
ATOM 871 N N . THR A 1 115 ? 8.013 8.054 2.915 1.00 81.44 115 T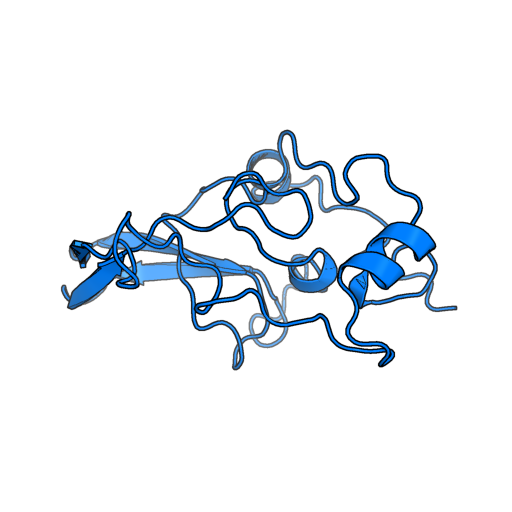HR A N 1
ATOM 872 C CA . THR A 1 115 ? 9.055 8.464 3.865 1.00 81.44 115 THR A CA 1
ATOM 873 C C . THR A 1 115 ? 9.123 9.975 4.055 1.00 81.44 115 THR A C 1
ATOM 875 O O . THR A 1 115 ? 10.051 10.449 4.701 1.00 81.44 115 THR A O 1
ATOM 878 N N . SER A 1 116 ? 8.199 10.738 3.465 1.00 84.38 116 SER A N 1
ATOM 879 C CA . SER A 1 116 ? 8.133 12.177 3.691 1.00 84.38 116 SER A CA 1
ATOM 880 C C . SER A 1 116 ? 7.686 12.475 5.122 1.00 84.38 116 SER A C 1
ATOM 882 O O . SER A 1 116 ? 6.698 11.912 5.600 1.00 84.38 116 SER A O 1
ATOM 884 N N . ASP A 1 117 ? 8.390 13.396 5.781 1.00 81.81 117 ASP A N 1
ATOM 885 C CA . ASP A 1 117 ? 8.018 13.918 7.102 1.00 81.81 117 ASP A CA 1
ATOM 886 C C . ASP A 1 117 ? 6.830 14.895 7.027 1.00 81.81 117 ASP A C 1
ATOM 888 O O . ASP A 1 117 ? 6.187 15.190 8.038 1.00 81.81 117 ASP A O 1
ATOM 892 N N . ASP A 1 118 ? 6.516 15.405 5.833 1.00 86.38 118 ASP A N 1
ATOM 893 C CA . ASP A 1 118 ? 5.352 16.253 5.615 1.00 86.38 118 ASP A CA 1
ATOM 894 C C . ASP A 1 118 ? 4.097 15.385 5.444 1.00 86.38 118 ASP A C 1
ATOM 896 O O . ASP A 1 118 ? 3.854 14.746 4.419 1.00 86.38 118 ASP A O 1
ATOM 900 N N . VAL A 1 119 ? 3.262 15.393 6.482 1.00 78.19 119 VAL A N 1
ATOM 901 C CA . VAL A 1 119 ? 2.003 14.638 6.554 1.00 78.19 119 VAL A CA 1
ATOM 902 C C . VAL A 1 119 ? 0.987 15.019 5.475 1.00 78.19 119 VAL A C 1
ATOM 904 O O . VAL A 1 119 ? 0.041 14.266 5.246 1.00 78.19 119 VAL A O 1
ATOM 907 N N . THR A 1 120 ? 1.146 16.176 4.827 1.00 80.44 120 THR A N 1
ATOM 908 C CA . THR A 1 120 ? 0.266 16.623 3.738 1.00 80.44 120 THR A CA 1
ATOM 909 C C . THR A 1 120 ? 0.613 15.985 2.394 1.00 80.44 120 THR A C 1
ATOM 911 O O . THR A 1 120 ? -0.235 15.959 1.501 1.00 80.44 120 THR A O 1
ATOM 914 N N . VAL A 1 121 ? 1.817 15.419 2.269 1.00 81.50 121 VAL A N 1
ATOM 915 C CA . VAL A 1 121 ? 2.283 14.716 1.064 1.00 81.50 121 VAL A CA 1
ATOM 916 C C . VAL A 1 121 ? 2.542 13.231 1.313 1.00 81.50 121 VAL A C 1
ATOM 918 O O . VAL A 1 121 ? 2.442 12.442 0.380 1.00 81.50 121 VAL A O 1
ATOM 921 N N . SER A 1 122 ? 2.818 12.828 2.560 1.00 86.25 122 SER A N 1
ATOM 922 C CA . SER A 1 122 ? 3.082 11.429 2.892 1.00 86.25 122 SER A CA 1
ATOM 923 C C . SER A 1 122 ? 1.899 10.542 2.519 1.00 86.25 122 SER A C 1
ATOM 925 O O . SER A 1 122 ? 0.763 10.728 2.977 1.00 86.25 122 SER A O 1
ATOM 927 N N . SER A 1 123 ? 2.175 9.550 1.679 1.00 89.44 123 SER A N 1
ATOM 928 C CA . SER A 1 123 ? 1.172 8.609 1.192 1.00 89.44 123 SER A CA 1
ATOM 929 C C . SER A 1 123 ? 0.811 7.534 2.217 1.00 89.44 123 SER A C 1
ATOM 931 O O . SER A 1 123 ? -0.217 6.891 2.049 1.00 89.44 123 SER A O 1
ATOM 933 N N . TYR A 1 124 ? 1.581 7.360 3.300 1.00 92.44 124 TYR A N 1
ATOM 934 C CA . TYR A 1 124 ? 1.260 6.416 4.372 1.00 92.44 124 TYR A CA 1
ATOM 935 C C . TYR A 1 124 ? 0.787 7.138 5.631 1.00 92.44 124 TYR A C 1
ATOM 937 O O . TYR A 1 124 ? 1.474 8.003 6.172 1.00 92.44 124 TYR A O 1
ATOM 945 N N . ARG A 1 125 ? -0.396 6.769 6.127 1.00 90.62 125 ARG A N 1
ATOM 946 C CA . ARG A 1 125 ? -1.020 7.415 7.289 1.00 90.62 125 ARG A CA 1
ATOM 947 C C . ARG A 1 125 ? -1.614 6.385 8.230 1.00 90.62 125 ARG A C 1
ATOM 949 O O . ARG A 1 125 ? -2.216 5.410 7.791 1.00 90.62 125 ARG A O 1
ATOM 956 N N . VAL A 1 126 ? -1.478 6.634 9.531 1.00 91.88 126 VAL A N 1
ATOM 957 C CA . VAL A 1 126 ? -2.051 5.806 10.598 1.00 91.88 126 VAL A CA 1
ATOM 958 C C . VAL A 1 126 ? -3.065 6.635 11.373 1.00 91.88 126 VAL A C 1
ATOM 960 O O . VAL A 1 126 ? -2.778 7.754 11.794 1.00 91.88 126 VAL A O 1
ATOM 963 N N . TYR A 1 127 ? -4.239 6.061 11.596 1.00 92.19 127 TYR A N 1
ATOM 964 C CA . TYR A 1 127 ? -5.342 6.667 12.319 1.00 92.19 127 TYR A CA 1
ATOM 965 C C . TYR A 1 127 ? -5.754 5.792 13.498 1.00 92.19 127 TYR A C 1
ATOM 967 O O . TYR A 1 127 ? -5.517 4.582 13.546 1.00 92.19 127 TYR A O 1
ATOM 975 N N . ARG A 1 128 ? -6.427 6.419 14.458 1.00 95.69 128 ARG A N 1
ATOM 976 C CA . ARG A 1 128 ? -7.097 5.730 15.554 1.00 95.69 128 ARG A CA 1
ATOM 977 C C . ARG A 1 128 ? -8.559 6.129 15.547 1.00 95.69 128 ARG A C 1
ATOM 979 O O . ARG A 1 128 ? -8.870 7.315 15.526 1.00 95.69 128 ARG A O 1
ATOM 986 N N . VAL A 1 129 ? -9.442 5.140 15.584 1.00 94.69 129 VAL A N 1
ATOM 987 C CA . VAL A 1 129 ? -10.887 5.378 15.618 1.00 94.69 129 VAL A CA 1
ATOM 988 C C . VAL A 1 129 ? -11.251 6.109 16.911 1.00 94.69 129 VAL A C 1
ATOM 990 O O . VAL A 1 129 ? -10.996 5.608 18.006 1.00 94.69 129 VAL A O 1
ATOM 993 N N . GLU A 1 130 ? -11.839 7.299 16.802 1.00 96.12 130 GLU A N 1
ATOM 994 C CA . GLU A 1 130 ? -12.250 8.092 17.970 1.00 96.12 130 GLU A CA 1
ATOM 995 C C . GLU A 1 130 ? -13.704 7.813 18.375 1.00 96.12 130 GLU A C 1
ATOM 997 O O . GLU A 1 130 ? -14.029 7.729 19.562 1.00 96.12 130 GLU A O 1
ATOM 1002 N N . TYR A 1 131 ? -14.581 7.599 17.398 1.00 95.06 131 TYR A N 1
ATOM 1003 C CA . TYR A 1 131 ? -15.989 7.274 17.608 1.00 95.06 131 TYR A CA 1
ATOM 1004 C C . TYR A 1 131 ? -16.332 6.015 16.823 1.00 95.06 131 TYR A C 1
ATOM 1006 O O . TYR A 1 131 ? -15.934 5.939 15.660 1.00 95.06 131 TYR A O 1
ATOM 1014 N N . PRO A 1 132 ? -17.039 5.040 17.424 1.00 94.62 132 PRO A 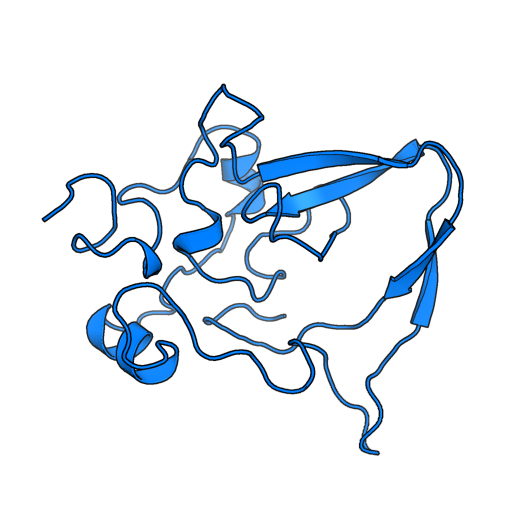N 1
ATOM 1015 C CA . PRO A 1 132 ? -17.417 3.841 16.703 1.00 94.62 132 PRO A CA 1
ATOM 1016 C C . PRO A 1 132 ? -18.252 4.163 15.468 1.00 94.62 132 PRO A C 1
ATOM 1018 O O . PRO A 1 132 ? -19.169 4.985 15.531 1.00 94.62 132 PRO A O 1
ATOM 1021 N N . PHE A 1 133 ? -17.948 3.506 14.355 1.00 91.62 133 PHE A N 1
ATOM 1022 C CA . PHE A 1 133 ? -18.723 3.623 13.126 1.00 91.62 133 PHE A CA 1
ATOM 1023 C C . PHE A 1 133 ? -18.774 2.288 12.393 1.00 91.62 133 PHE A C 1
ATOM 1025 O O . PHE A 1 133 ? -17.906 1.431 12.561 1.00 91.62 133 PHE A O 1
ATOM 1032 N N . VAL A 1 134 ? -19.816 2.115 11.583 1.00 88.38 134 VAL A N 1
ATOM 1033 C CA . VAL A 1 134 ? -19.945 0.950 10.709 1.00 88.38 134 VAL A CA 1
ATOM 1034 C C . VAL A 1 134 ? -19.115 1.203 9.459 1.00 88.38 134 VAL A C 1
ATOM 1036 O O . VAL A 1 134 ? -19.353 2.170 8.736 1.00 88.38 134 VAL A O 1
ATOM 1039 N N . ALA A 1 135 ? -18.142 0.335 9.220 1.00 86.00 135 ALA A N 1
ATOM 1040 C CA . ALA A 1 135 ? -17.379 0.287 7.991 1.00 86.00 135 ALA A CA 1
ATOM 1041 C C . ALA A 1 135 ? -17.834 -0.917 7.169 1.00 86.00 135 ALA A C 1
ATOM 1043 O O . ALA A 1 135 ? -17.919 -2.038 7.673 1.00 86.00 135 ALA A O 1
ATOM 1044 N N . MET A 1 136 ? -18.077 -0.689 5.882 1.00 82.06 136 MET A N 1
ATOM 1045 C CA . MET A 1 136 ? -18.274 -1.784 4.946 1.00 82.06 136 MET A CA 1
ATOM 1046 C C . MET A 1 136 ? -16.920 -2.447 4.682 1.00 82.06 136 MET A C 1
ATOM 1048 O O . MET A 1 136 ? -16.012 -1.831 4.121 1.00 82.06 136 MET A O 1
ATOM 1052 N N . THR A 1 137 ? -16.791 -3.710 5.064 1.00 78.75 137 THR A N 1
ATOM 1053 C CA . THR A 1 137 ? -15.600 -4.526 4.826 1.00 78.75 137 THR A CA 1
ATOM 1054 C C . THR A 1 137 ? -15.838 -5.480 3.675 1.00 78.75 137 THR A C 1
ATOM 1056 O O . THR A 1 137 ? -16.923 -6.037 3.511 1.00 78.75 137 THR A O 1
ATOM 1059 N N . ARG A 1 138 ? -14.827 -5.641 2.826 1.00 75.00 138 ARG A N 1
ATOM 1060 C CA . ARG A 1 138 ? -14.902 -6.484 1.636 1.00 75.00 138 ARG A CA 1
ATOM 1061 C C . ARG A 1 138 ? -13.531 -7.103 1.363 1.00 75.00 138 ARG A C 1
ATOM 1063 O O . ARG A 1 138 ? -12.541 -6.368 1.401 1.00 75.00 138 ARG A O 1
ATOM 1070 N N . PRO A 1 139 ? -13.445 -8.411 1.063 1.00 76.94 139 PRO A N 1
ATOM 1071 C CA . PRO A 1 139 ? -12.201 -9.016 0.595 1.00 76.94 139 PRO A CA 1
ATOM 1072 C C . PRO A 1 139 ? -11.752 -8.346 -0.705 1.00 76.94 139 PRO A C 1
ATOM 1074 O O . PRO A 1 139 ? -12.591 -8.111 -1.584 1.00 76.94 139 PRO A O 1
ATOM 1077 N N . ARG A 1 140 ? -10.456 -8.048 -0.852 1.00 74.94 140 ARG A N 1
ATOM 1078 C CA . ARG A 1 140 ? -9.942 -7.485 -2.105 1.00 74.94 140 ARG A CA 1
ATOM 1079 C C . ARG A 1 140 ? -9.610 -8.587 -3.102 1.00 74.94 140 ARG A C 1
ATOM 1081 O O . ARG A 1 140 ? -9.293 -9.717 -2.730 1.00 74.94 140 ARG A O 1
ATOM 1088 N N . VAL A 1 141 ? -9.785 -8.300 -4.389 1.00 74.12 141 VAL A N 1
ATOM 1089 C CA . VAL A 1 141 ? -9.309 -9.198 -5.447 1.00 74.12 141 VAL A CA 1
ATOM 1090 C C . VAL A 1 141 ? -7.798 -9.079 -5.566 1.00 74.12 141 VAL A C 1
ATOM 1092 O O . VAL A 1 141 ? -7.231 -8.012 -5.333 1.00 74.12 141 VAL A O 1
ATOM 1095 N N . ALA A 1 142 ? -7.153 -10.160 -5.998 1.00 77.81 142 ALA A N 1
ATOM 1096 C CA . ALA A 1 142 ? -5.768 -10.082 -6.421 1.00 77.81 142 ALA A CA 1
ATOM 1097 C C . ALA A 1 142 ? -5.634 -9.072 -7.574 1.00 77.81 142 ALA A C 1
ATOM 1099 O O . ALA A 1 142 ? -6.288 -9.200 -8.614 1.00 77.81 142 ALA A O 1
ATOM 1100 N N . PHE A 1 143 ? -4.788 -8.066 -7.383 1.00 77.75 143 PHE A N 1
ATOM 1101 C CA . PHE A 1 143 ? -4.560 -6.979 -8.334 1.00 77.75 143 PHE A CA 1
ATOM 1102 C C . PHE A 1 143 ? -3.134 -6.453 -8.162 1.00 77.75 143 PHE A C 1
ATOM 1104 O O . PHE A 1 143 ? -2.577 -6.568 -7.074 1.00 77.75 143 PHE A O 1
ATOM 1111 N N . PHE A 1 144 ? -2.498 -5.950 -9.224 1.00 79.25 144 PHE A N 1
ATOM 1112 C CA . PHE A 1 144 ? -1.085 -5.521 -9.185 1.00 79.25 144 PHE A CA 1
ATOM 1113 C C . PHE A 1 144 ? -0.104 -6.567 -8.606 1.00 79.25 144 PHE A C 1
ATOM 1115 O O . PHE A 1 144 ? 0.888 -6.206 -7.986 1.00 79.25 144 PHE A O 1
ATOM 1122 N N . TRP A 1 145 ? -0.376 -7.868 -8.789 1.00 78.00 145 TRP A N 1
ATOM 1123 C CA . TRP A 1 145 ? 0.386 -8.977 -8.174 1.00 78.00 145 TRP A CA 1
ATOM 1124 C C . TRP A 1 145 ? 0.330 -9.051 -6.631 1.00 78.00 145 TRP A C 1
ATOM 1126 O O . TRP A 1 145 ? 1.028 -9.835 -5.997 1.00 78.00 145 TRP A O 1
ATOM 1136 N N . SER A 1 146 ? -0.561 -8.299 -5.998 1.00 71.75 146 SER A N 1
ATOM 1137 C CA . SER A 1 146 ? -0.953 -8.523 -4.608 1.00 71.75 146 SER A CA 1
ATOM 1138 C C . SER A 1 146 ? -1.986 -9.653 -4.529 1.00 71.75 146 SER A C 1
ATOM 1140 O O . SER A 1 146 ? -2.785 -9.836 -5.448 1.00 71.75 146 SER A O 1
ATOM 1142 N N . ALA A 1 147 ? -1.972 -10.412 -3.429 1.00 70.06 147 ALA A N 1
ATOM 1143 C CA . ALA A 1 147 ? -2.897 -11.525 -3.208 1.00 70.06 147 ALA A CA 1
ATOM 1144 C C . ALA A 1 147 ? -4.347 -11.079 -2.922 1.00 70.06 147 ALA A C 1
ATOM 1146 O O . ALA A 1 147 ? -5.257 -11.891 -3.098 1.00 70.06 147 ALA A O 1
ATOM 1147 N N . GLY A 1 148 ? -4.554 -9.800 -2.572 1.00 58.62 148 GLY A N 1
ATOM 1148 C CA . GLY A 1 148 ? -5.855 -9.260 -2.156 1.00 58.62 148 GLY A CA 1
ATOM 1149 C C . GLY A 1 148 ? -6.177 -9.512 -0.689 1.00 58.62 148 GLY A C 1
ATOM 1150 O O . GLY A 1 148 ? -5.928 -10.636 -0.203 1.00 58.62 148 GLY A O 1
#

Radius of gyration: 15.83 Å; Cα contacts (8 Å, |Δi|>4): 265; chains: 1; bounding box: 40×33×41 Å

pLDDT: mean 84.76, std 10.47, range [54.53, 97.19]

Solvent-accessible surface area (backbone atoms only — not comparable to full-atom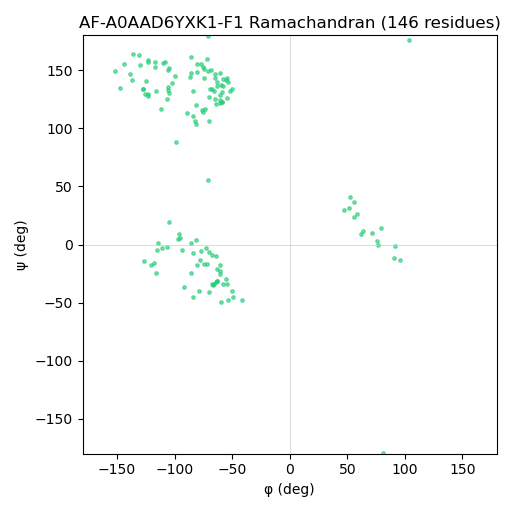 values): 8438 Å² total; per-residue (Å²): 121,50,86,60,19,37,94,38,36,59,57,60,6,38,50,67,78,70,68,54,84,69,37,43,64,27,47,56,90,47,49,76,58,63,89,48,54,72,70,56,46,44,68,74,43,32,65,81,57,93,80,53,59,55,80,52,70,76,84,35,37,34,63,46,104,52,105,44,68,46,69,48,81,40,73,47,47,59,66,47,52,30,26,34,56,26,48,81,90,72,48,90,58,76,41,62,54,78,62,39,53,37,54,55,40,59,58,45,34,36,51,35,50,45,85,46,88,52,76,84,64,17,8,53,49,80,49,61,36,81,65,65,45,80,40,84,41,56,56,41,34,63,30,70,70,16,69,41

Mean predicted aligned error: 6.06 Å

Organism: NCBI:txid1033008

Foldseek 3Di:
DDQQACVPALLLAGVDFDCDPPRVQLCVVPDQQLPDDPVVLCVVFPPPDRHDTDQDPPNQFDADVPRHGPKDKDWDAFFFKWKFFAAPPPTPDIDRPSHRPLQVLDTNSSNHQCPPPPPNGHRIDMDGHHHIDIDIDGRGPCHSNRRD

Sequence (148 aa):
ESEEYLCGDSRLGPKELPTSPPFATLLSGYERLGGMCPSEFLKKWGDGDFYTFIDPPADGFQLSTRPKPIADDQVLERGMPVDAFGGVYSSNYLSPAGTPFALRAVPPSDLNDTTSDDVTVSSYRVYRVEYPFVAMTRPRVAFFWSAG

InterPro domains:
  IPR025331 Tuberculosis necrotizing toxin [PF14021] (76-144)
  IPR053024 Fungal Surface Nicotinamide Adenine Dinucleotide Glycohydrolase [PTHR42059] (2-144)

Secondary structure (DSSP, 8-state):
--TTBGGG-GGG-BSS---STTHHHHTTT--TTTT--HHHHHHHHB-SSSS-BPPPGGGGBPB-SSSSB--EEEEE-TT-EEEE-S-TTT----EETT--GGGS---GGGGTTTT-S-TTT-S-EEEE-SS-EEEEE-PBPPBTTB--

Nearest PDB structures (foldseek):
  6ygg-assembly1_B  TM=8.937E-01  e=2.651E-13  Aspergillus fumigatus Af293
  8pmr-assembly1_B  TM=8.953E-01  e=3.442E-13  Aspergillus fumigatus Af293
  8pms-assembly2_C  TM=8.307E-01  e=7.908E-12  Aspergillus fumigatus Af293
  8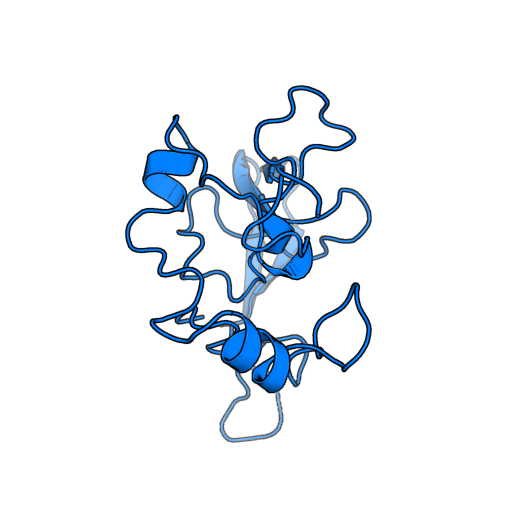r17-assembly1_A-2  TM=7.965E-01  e=3.856E-12  Neurospora crassa
  8r15-assembly1_A-2  TM=8.398E-01  e=1.622E-11  Fusarium oxysporum f. sp. cubense race 1